Protein AF-G5RTG5-F1 (afdb_monomer_lite)

pLDDT: mean 88.38, std 5.99, range [72.62, 93.81]

Sequence (67 aa):
TLRRRLQRESQSYRQIVEEVRMSCALSQLQSTTLPIGEIALRCGYLSGSRFTARFRQHYGCLPSQVR

Foldseek 3Di:
DVVVVVVVVVVVVVVVLLVVLLVQLLVCLQVHPDPLCVSCVVSPHPDSVVVQVSNCVVVVDGSVVSD

Organism: NCBI:txid913084

Secondary structure (DSSP, 8-state):
-HHHHHHHHHHHHHHHHHHHHHHHHHHHHHH----HHHHHHHTT-S-HHHHHHHHHHHHSS-GGG--

Structure (mmCIF, N/CA/C/O backbone):
data_AF-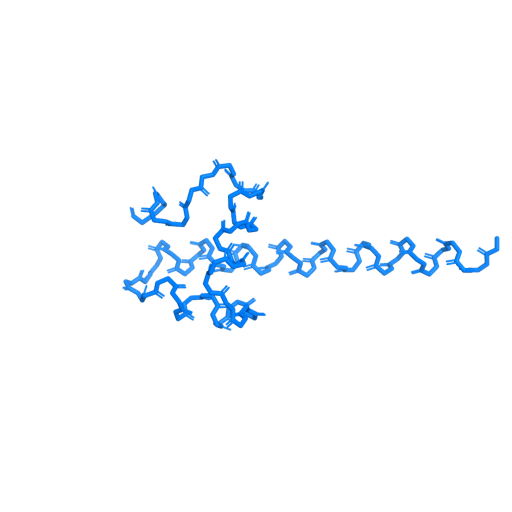G5RTG5-F1
#
_entry.id   AF-G5RTG5-F1
#
loop_
_atom_site.group_PDB
_atom_site.id
_atom_site.type_symbol
_atom_site.label_atom_id
_atom_site.label_alt_id
_atom_site.label_comp_id
_atom_site.label_asym_id
_atom_site.label_entity_id
_atom_site.label_seq_id
_atom_site.pdbx_PDB_ins_code
_atom_site.Cartn_x
_atom_site.Cartn_y
_atom_site.Cartn_z
_atom_site.occupancy
_atom_site.B_iso_or_equiv
_atom_site.auth_seq_id
_atom_site.auth_comp_id
_atom_site.auth_asym_id
_atom_site.auth_atom_id
_atom_site.pdbx_PDB_model_num
ATOM 1 N N . THR A 1 1 ? -21.364 5.452 25.892 1.00 73.81 1 THR A N 1
ATOM 2 C CA . THR A 1 1 ? -22.385 4.880 24.988 1.00 73.81 1 THR A CA 1
ATOM 3 C C . THR A 1 1 ? -21.743 3.872 24.049 1.00 73.81 1 THR A C 1
ATOM 5 O O . THR A 1 1 ? -20.609 4.085 23.623 1.00 73.81 1 THR A O 1
ATOM 8 N N . LEU A 1 2 ? -22.454 2.784 23.732 1.00 75.31 2 LEU A N 1
ATOM 9 C CA . LEU A 1 2 ? -22.011 1.690 22.849 1.00 75.31 2 LEU A CA 1
ATOM 10 C C . LEU A 1 2 ? -21.484 2.199 21.488 1.00 75.31 2 LEU A C 1
ATOM 12 O O . LEU A 1 2 ? -20.453 1.744 21.004 1.00 75.31 2 LEU A O 1
ATOM 16 N N . ARG A 1 3 ? -22.124 3.243 20.938 1.00 75.25 3 ARG A N 1
ATOM 17 C CA . ARG A 1 3 ? -21.781 3.869 19.648 1.00 75.25 3 ARG A CA 1
ATOM 18 C C . ARG A 1 3 ? -20.323 4.342 19.547 1.00 75.25 3 ARG A C 1
ATOM 20 O O . ARG A 1 3 ? -19.713 4.175 18.500 1.00 75.25 3 ARG A O 1
ATOM 27 N N . ARG A 1 4 ? -19.737 4.877 20.629 1.00 74.44 4 ARG A N 1
ATOM 28 C CA . ARG A 1 4 ? -18.321 5.306 20.635 1.00 74.44 4 ARG A CA 1
ATOM 29 C C . ARG A 1 4 ? -17.339 4.131 20.658 1.00 74.44 4 ARG A C 1
ATOM 31 O O . ARG A 1 4 ? -16.245 4.270 20.124 1.00 74.44 4 ARG A O 1
ATOM 38 N N . ARG A 1 5 ? -17.699 3.007 21.291 1.00 72.62 5 ARG A N 1
ATOM 39 C CA . ARG A 1 5 ? -16.843 1.807 21.336 1.00 72.62 5 ARG A CA 1
ATOM 40 C C . ARG A 1 5 ? -16.805 1.133 19.967 1.00 72.62 5 ARG A C 1
ATOM 42 O O . ARG A 1 5 ? -15.720 0.971 19.427 1.00 72.62 5 ARG A O 1
ATOM 49 N N . LEU A 1 6 ? -17.970 0.939 19.346 1.00 77.44 6 LEU A N 1
ATOM 50 C CA . LEU A 1 6 ? -18.074 0.404 17.983 1.00 77.44 6 LEU A CA 1
ATOM 51 C C . LEU A 1 6 ? -17.329 1.261 16.950 1.00 77.44 6 LEU A C 1
ATOM 53 O O . LEU A 1 6 ? -16.654 0.724 16.079 1.00 77.44 6 LEU A O 1
ATOM 57 N N . GLN A 1 7 ? -17.403 2.595 17.048 1.00 79.06 7 GLN A N 1
ATOM 58 C CA . GLN A 1 7 ? -16.635 3.486 16.165 1.00 79.06 7 GLN A CA 1
ATOM 59 C C . GLN A 1 7 ? -15.121 3.326 16.343 1.00 79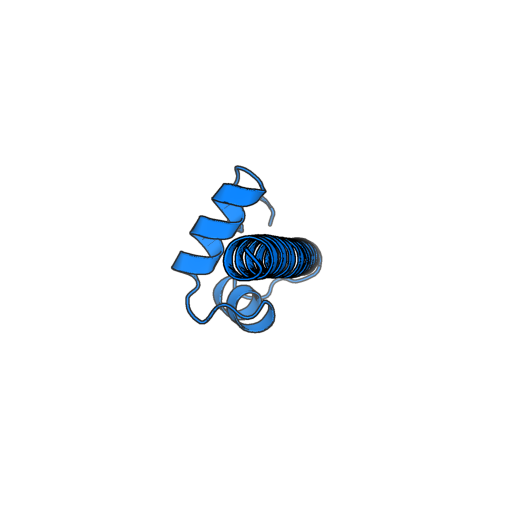.06 7 GLN A C 1
ATOM 61 O O . GLN A 1 7 ? -14.391 3.296 15.356 1.00 79.06 7 GLN A O 1
ATOM 66 N N . ARG A 1 8 ? -14.651 3.195 17.587 1.00 77.06 8 ARG A N 1
ATOM 67 C CA . ARG A 1 8 ? -13.229 3.007 17.898 1.00 77.06 8 ARG A CA 1
ATOM 68 C C . ARG A 1 8 ? -12.718 1.650 17.419 1.00 77.06 8 ARG A C 1
ATOM 70 O O . ARG A 1 8 ? -11.656 1.586 16.814 1.00 77.06 8 ARG A O 1
ATOM 77 N N . GLU A 1 9 ? -13.493 0.594 17.633 1.00 76.81 9 GLU A N 1
ATOM 78 C CA . GLU A 1 9 ? -13.201 -0.752 17.129 1.00 76.81 9 GLU A CA 1
ATOM 79 C C . GLU A 1 9 ? -13.204 -0.786 15.597 1.00 76.81 9 GLU A C 1
ATOM 81 O O . GLU A 1 9 ? -12.282 -1.323 14.994 1.00 76.81 9 GLU A O 1
ATOM 86 N N . SER A 1 10 ? -14.166 -0.121 14.948 1.00 76.56 10 SER A N 1
ATOM 87 C CA . SER A 1 10 ? -14.206 0.009 13.483 1.00 76.56 10 SER A CA 1
ATOM 88 C C . SER A 1 10 ? -12.981 0.744 12.936 1.00 76.56 10 SER A C 1
ATOM 90 O O . SER A 1 10 ? -12.462 0.393 11.876 1.00 76.56 10 SER A O 1
ATOM 92 N N . GLN A 1 11 ? -12.523 1.782 13.641 1.00 79.88 11 GLN A N 1
ATOM 93 C CA . GLN A 1 11 ? -11.321 2.524 13.276 1.00 79.88 11 GLN A CA 1
ATOM 94 C C . GLN A 1 11 ? -10.066 1.660 13.439 1.00 79.88 11 GLN A C 1
ATOM 96 O O . GLN A 1 11 ? -9.251 1.619 12.523 1.00 79.88 11 GLN A O 1
ATOM 101 N N . SER A 1 12 ? -9.960 0.918 14.541 1.00 86.38 12 SER A N 1
ATOM 102 C CA . SER A 1 12 ? -8.859 -0.018 14.785 1.00 86.38 12 SER A CA 1
ATOM 103 C C . SER A 1 12 ? -8.820 -1.134 13.740 1.00 86.38 12 SER A C 1
ATOM 105 O O . SER A 1 12 ? -7.769 -1.398 13.165 1.00 86.38 12 SER A O 1
ATOM 107 N N . TYR A 1 13 ? -9.971 -1.717 13.398 1.00 86.44 13 TYR A N 1
ATOM 108 C CA . TYR A 1 13 ? -10.055 -2.732 12.351 1.00 86.44 13 TYR A CA 1
ATOM 109 C C . TYR A 1 13 ? -9.602 -2.192 10.990 1.00 86.44 13 TYR A C 1
ATOM 111 O O . TYR A 1 13 ? -8.807 -2.827 10.300 1.00 86.44 13 TYR A O 1
ATOM 119 N N . ARG A 1 14 ? -10.057 -0.989 10.610 1.00 87.50 14 ARG A N 1
ATOM 120 C CA . ARG A 1 14 ? -9.615 -0.342 9.364 1.00 87.50 14 ARG A CA 1
ATOM 121 C C . ARG A 1 14 ? -8.108 -0.102 9.347 1.00 87.50 14 ARG A C 1
ATOM 123 O O . ARG A 1 14 ? -7.496 -0.347 8.317 1.00 87.50 14 ARG A O 1
ATOM 130 N N . GLN A 1 15 ? -7.528 0.335 10.463 1.00 88.69 15 GLN A N 1
ATOM 131 C CA . GLN A 1 15 ? -6.085 0.554 10.580 1.00 88.69 15 GLN A CA 1
ATOM 132 C C . GLN A 1 15 ? -5.297 -0.747 10.408 1.00 88.69 15 GLN A C 1
ATOM 134 O O . GLN A 1 15 ? -4.361 -0.773 9.618 1.00 88.69 15 GLN A O 1
ATOM 139 N N . ILE A 1 16 ? -5.721 -1.833 11.060 1.00 90.44 16 ILE A N 1
ATOM 140 C CA . ILE A 1 16 ? -5.072 -3.148 10.936 1.00 90.44 16 ILE A CA 1
ATOM 141 C C . ILE A 1 16 ? -5.146 -3.650 9.489 1.00 90.44 16 ILE A C 1
ATOM 143 O O . ILE A 1 16 ? -4.151 -4.097 8.925 1.00 90.44 16 ILE A O 1
ATOM 147 N N . VAL A 1 17 ? -6.314 -3.545 8.848 1.00 90.81 17 VAL A N 1
ATOM 148 C CA . VAL A 1 17 ? -6.471 -3.946 7.442 1.00 90.81 17 VAL A CA 1
ATOM 149 C C . VAL A 1 17 ? -5.594 -3.096 6.520 1.00 90.81 17 VAL A C 1
ATOM 151 O O . VAL A 1 17 ? -5.003 -3.629 5.581 1.00 90.81 17 VAL A O 1
ATOM 154 N N . GLU A 1 18 ? -5.505 -1.786 6.759 1.00 91.50 18 GLU A N 1
ATOM 155 C CA . GLU A 1 18 ? -4.619 -0.899 6.000 1.00 91.50 18 GLU A CA 1
ATOM 156 C C . GLU A 1 18 ? -3.147 -1.295 6.174 1.00 91.50 18 GLU A C 1
ATOM 158 O O . GLU A 1 18 ? -2.443 -1.424 5.175 1.00 91.50 18 GLU A O 1
ATOM 163 N N . GLU A 1 19 ? -2.699 -1.565 7.399 1.00 91.00 19 GLU A N 1
ATOM 164 C CA . GLU A 1 19 ? -1.329 -1.993 7.704 1.00 91.00 19 GLU A CA 1
ATOM 165 C C . GLU A 1 19 ? -0.964 -3.308 7.002 1.00 91.00 19 GLU A C 1
ATOM 167 O O . GLU A 1 19 ? 0.059 -3.388 6.317 1.00 91.00 19 GLU A O 1
ATOM 172 N N . VAL A 1 20 ? -1.840 -4.316 7.065 1.00 92.50 20 VAL A N 1
ATOM 173 C CA . VAL A 1 20 ? -1.631 -5.602 6.379 1.00 92.50 20 VAL A CA 1
ATOM 174 C C . VAL A 1 20 ? -1.551 -5.413 4.861 1.00 92.50 20 VAL A C 1
ATOM 176 O O . VAL A 1 20 ? -0.682 -5.993 4.205 1.00 92.50 20 VAL A O 1
ATOM 179 N N . ARG A 1 21 ? -2.418 -4.571 4.282 1.00 92.94 21 ARG A N 1
ATOM 180 C CA . ARG A 1 21 ? -2.381 -4.260 2.843 1.00 92.94 21 ARG A CA 1
ATOM 181 C C . ARG A 1 21 ? -1.083 -3.565 2.444 1.00 92.94 21 ARG A C 1
ATOM 183 O O . ARG A 1 21 ? -0.523 -3.908 1.406 1.00 92.94 21 ARG A O 1
ATOM 190 N N . MET A 1 22 ? -0.611 -2.608 3.243 1.00 92.88 22 MET A N 1
ATOM 191 C CA . MET A 1 22 ? 0.638 -1.885 2.987 1.00 92.88 22 MET A CA 1
ATOM 192 C C . MET A 1 22 ? 1.858 -2.806 3.095 1.00 92.88 22 MET A C 1
ATOM 194 O O . MET A 1 22 ? 2.701 -2.793 2.199 1.00 92.88 22 MET A O 1
ATOM 198 N N . SER A 1 23 ? 1.902 -3.670 4.112 1.00 92.81 23 SER A N 1
ATOM 199 C CA . SER A 1 23 ? 2.967 -4.667 4.285 1.00 92.81 23 SER A CA 1
ATOM 200 C C . SER A 1 23 ? 3.031 -5.6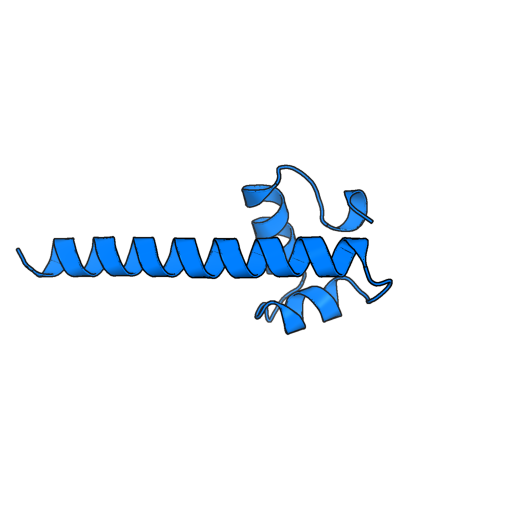50 3.108 1.00 92.81 23 SER A C 1
ATOM 202 O O . SER A 1 23 ? 4.101 -5.891 2.543 1.00 92.81 23 SER A O 1
ATOM 204 N N . CYS A 1 24 ? 1.875 -6.149 2.656 1.00 92.88 24 CYS A N 1
ATOM 205 C CA . CYS A 1 24 ? 1.795 -7.001 1.469 1.00 92.88 24 CYS A CA 1
ATOM 206 C C . CYS A 1 24 ? 2.279 -6.270 0.206 1.00 92.88 24 CYS A C 1
ATOM 208 O O . CYS A 1 24 ? 3.049 -6.830 -0.575 1.00 92.88 24 CYS A O 1
ATOM 210 N N . ALA A 1 25 ? 1.881 -5.008 0.029 1.00 93.06 25 ALA A N 1
ATOM 211 C CA . ALA A 1 25 ? 2.310 -4.202 -1.108 1.00 93.06 25 ALA A CA 1
ATOM 212 C C . ALA A 1 25 ? 3.827 -3.990 -1.131 1.00 93.06 25 ALA A C 1
ATOM 214 O O . ALA A 1 25 ? 4.442 -4.109 -2.187 1.00 93.06 25 ALA A O 1
ATOM 215 N N . LEU A 1 26 ? 4.434 -3.715 0.027 1.00 92.94 26 LEU A N 1
ATOM 216 C CA . LEU A 1 26 ? 5.881 -3.575 0.171 1.00 92.94 26 LEU A CA 1
ATOM 217 C C . LEU A 1 26 ? 6.608 -4.857 -0.254 1.00 92.94 26 LEU A C 1
ATOM 219 O O . LEU A 1 26 ? 7.527 -4.805 -1.069 1.00 92.94 26 LEU A O 1
ATOM 223 N N . SER A 1 27 ? 6.142 -6.009 0.235 1.00 92.94 27 SER A N 1
ATOM 224 C CA . SER A 1 27 ? 6.695 -7.311 -0.145 1.00 92.94 27 SER A CA 1
ATOM 225 C C . SER A 1 27 ? 6.582 -7.562 -1.653 1.00 92.94 27 SER A C 1
ATOM 227 O O . SER A 1 27 ? 7.549 -7.998 -2.277 1.00 92.94 27 SER A O 1
ATOM 229 N N . GLN A 1 28 ? 5.444 -7.234 -2.275 1.00 92.31 28 GLN A N 1
ATOM 230 C CA . GLN A 1 28 ? 5.260 -7.385 -3.723 1.00 92.31 28 GLN A CA 1
ATOM 231 C C . GLN A 1 28 ? 6.133 -6.429 -4.542 1.00 92.31 28 GLN A C 1
ATOM 233 O O . GLN A 1 28 ? 6.642 -6.830 -5.587 1.00 92.31 28 GLN A O 1
ATOM 238 N N . LEU A 1 29 ? 6.332 -5.191 -4.081 1.00 91.44 29 LEU A N 1
ATOM 239 C CA . LEU A 1 29 ? 7.208 -4.221 -4.747 1.00 91.44 29 LEU A CA 1
ATOM 240 C C . LEU A 1 29 ? 8.669 -4.682 -4.765 1.00 91.44 29 LEU A C 1
ATOM 242 O O . LEU A 1 29 ? 9.351 -4.441 -5.754 1.00 91.44 29 LEU A O 1
ATOM 246 N N . GLN A 1 30 ? 9.122 -5.352 -3.703 1.00 90.50 30 GLN A N 1
ATOM 247 C CA . GLN A 1 30 ? 10.498 -5.843 -3.576 1.00 90.50 30 GLN A CA 1
ATOM 248 C C . GLN A 1 30 ? 10.722 -7.204 -4.246 1.00 90.50 30 GLN A C 1
ATOM 250 O O . GLN A 1 30 ? 11.822 -7.493 -4.705 1.00 90.50 30 GLN A O 1
ATOM 255 N N . SER A 1 31 ? 9.697 -8.059 -4.287 1.00 91.19 31 SER A N 1
ATOM 256 C CA . SER A 1 31 ? 9.814 -9.427 -4.814 1.00 91.19 31 SER A CA 1
ATOM 257 C C . SER A 1 31 ? 9.389 -9.572 -6.274 1.00 91.19 31 SER A C 1
ATOM 259 O O . SER A 1 31 ? 9.678 -10.598 -6.889 1.00 91.19 31 SER A O 1
ATOM 261 N N . THR A 1 32 ? 8.694 -8.583 -6.847 1.00 90.81 32 THR A N 1
ATOM 262 C CA . THR A 1 32 ? 8.135 -8.683 -8.201 1.00 90.81 32 THR A CA 1
ATOM 263 C C . THR A 1 32 ? 8.411 -7.445 -9.046 1.00 90.81 32 THR A C 1
ATOM 265 O O . THR A 1 32 ? 8.517 -6.326 -8.553 1.00 90.81 32 THR A O 1
ATOM 268 N N . THR A 1 33 ? 8.432 -7.631 -10.364 1.00 88.44 33 THR A N 1
ATOM 269 C CA . THR A 1 33 ? 8.506 -6.545 -11.355 1.00 88.44 33 THR A CA 1
ATOM 270 C C . THR A 1 33 ? 7.126 -6.110 -11.860 1.00 88.44 33 THR A C 1
ATOM 272 O O . THR A 1 33 ? 7.028 -5.344 -12.823 1.00 88.44 33 THR A O 1
ATOM 275 N N . LEU A 1 34 ? 6.046 -6.570 -11.211 1.00 90.50 34 LEU A N 1
ATOM 276 C CA . LEU A 1 34 ? 4.670 -6.291 -11.623 1.00 90.50 34 LEU A CA 1
ATOM 277 C C . LEU A 1 34 ? 4.402 -4.781 -11.689 1.00 90.50 34 LEU A C 1
ATOM 279 O O . LEU A 1 34 ? 4.923 -4.028 -10.866 1.00 90.50 34 LEU A O 1
ATOM 283 N N . PRO A 1 35 ? 3.570 -4.293 -12.621 1.00 91.19 35 PRO A N 1
ATOM 284 C CA . PRO A 1 35 ? 3.183 -2.886 -12.647 1.00 91.19 35 PRO A CA 1
ATOM 285 C C . PRO A 1 35 ? 2.576 -2.436 -11.309 1.00 91.19 35 PRO A C 1
ATOM 287 O O . PRO A 1 35 ? 1.807 -3.168 -10.693 1.00 91.19 35 PRO A O 1
ATOM 290 N N . ILE A 1 36 ? 2.861 -1.203 -10.873 1.00 89.25 36 ILE A N 1
ATOM 291 C CA . ILE A 1 36 ? 2.339 -0.664 -9.598 1.00 89.25 36 ILE A CA 1
ATOM 292 C C . ILE A 1 36 ? 0.800 -0.715 -9.555 1.00 89.25 36 ILE A C 1
ATOM 294 O O . ILE A 1 36 ? 0.219 -0.954 -8.500 1.00 89.25 36 ILE A O 1
ATOM 298 N N . GLY A 1 37 ? 0.132 -0.538 -10.701 1.00 91.19 37 GLY A N 1
ATOM 299 C CA . GLY A 1 37 ? -1.324 -0.681 -10.806 1.00 91.19 37 GLY A CA 1
ATOM 300 C C . GLY A 1 37 ? -1.825 -2.098 -10.504 1.00 91.19 37 GLY A C 1
ATOM 301 O O . GLY A 1 37 ? -2.847 -2.248 -9.842 1.00 91.19 37 GLY A O 1
ATOM 302 N N . GLU A 1 38 ? -1.079 -3.124 -10.911 1.00 92.38 38 GLU A N 1
ATOM 303 C CA . GLU A 1 38 ? -1.401 -4.530 -10.638 1.00 92.38 38 GLU A CA 1
ATOM 304 C C . GLU A 1 38 ? -1.185 -4.867 -9.154 1.00 92.38 38 GLU A C 1
ATOM 306 O O . GLU A 1 38 ? -2.036 -5.493 -8.523 1.00 92.38 38 GLU A O 1
ATOM 311 N N . ILE A 1 39 ? -0.092 -4.375 -8.561 1.00 92.50 39 ILE A N 1
ATOM 312 C CA . ILE A 1 39 ? 0.167 -4.496 -7.115 1.00 92.50 39 ILE A CA 1
ATOM 313 C C . ILE A 1 39 ? -0.952 -3.808 -6.317 1.00 92.50 39 ILE A C 1
ATOM 315 O O . ILE A 1 39 ? -1.485 -4.376 -5.366 1.00 92.50 39 ILE A O 1
ATOM 319 N N . ALA A 1 40 ? -1.381 -2.614 -6.739 1.00 92.94 40 ALA A N 1
ATOM 320 C CA . ALA A 1 40 ? -2.487 -1.902 -6.105 1.00 92.94 40 ALA A CA 1
ATOM 321 C C . ALA A 1 40 ? -3.782 -2.734 -6.105 1.00 92.94 40 ALA A C 1
ATOM 323 O O . ALA A 1 40 ? -4.414 -2.870 -5.053 1.00 92.94 40 ALA A O 1
ATOM 324 N N . LEU A 1 41 ? -4.144 -3.336 -7.244 1.00 93.25 41 LEU A N 1
ATOM 325 C CA . LEU A 1 41 ? -5.322 -4.202 -7.360 1.00 93.25 41 LEU A CA 1
ATOM 326 C C . LEU A 1 41 ? -5.233 -5.412 -6.422 1.00 93.25 41 LEU A C 1
ATOM 328 O O . LEU A 1 41 ? -6.183 -5.684 -5.685 1.00 93.25 41 LEU A O 1
ATOM 332 N N . ARG A 1 42 ? -4.076 -6.083 -6.377 1.00 91.25 42 ARG A N 1
ATOM 333 C CA . ARG A 1 42 ? -3.826 -7.240 -5.495 1.00 91.25 42 ARG A CA 1
ATOM 334 C C . ARG A 1 42 ? -3.915 -6.888 -4.014 1.00 91.25 42 ARG A C 1
ATOM 336 O O . ARG A 1 42 ? -4.410 -7.685 -3.223 1.00 91.25 42 ARG A O 1
ATOM 343 N N . CYS A 1 43 ? -3.508 -5.679 -3.642 1.00 90.88 43 CYS A N 1
ATOM 344 C CA . CYS A 1 43 ? -3.629 -5.164 -2.278 1.00 90.88 43 CYS A CA 1
ATOM 345 C C . CYS A 1 43 ? -5.023 -4.578 -1.965 1.00 90.88 43 CYS A C 1
ATOM 347 O O . CYS A 1 43 ? -5.225 -4.001 -0.893 1.00 90.88 43 CYS A O 1
ATOM 349 N N . GLY A 1 44 ? -6.000 -4.712 -2.871 1.00 90.06 44 GLY A N 1
ATOM 350 C CA . GLY A 1 44 ? -7.389 -4.293 -2.663 1.00 90.06 44 GLY A CA 1
ATOM 351 C C . GLY A 1 44 ? -7.664 -2.813 -2.945 1.00 90.06 44 GLY A C 1
ATOM 352 O O . GLY A 1 44 ? -8.633 -2.258 -2.417 1.00 90.06 44 GLY A O 1
ATOM 353 N N . TYR A 1 45 ? -6.824 -2.157 -3.751 1.00 91.44 45 TYR A N 1
ATOM 354 C CA . TYR A 1 45 ? -7.020 -0.786 -4.219 1.00 91.44 45 TYR A CA 1
ATOM 355 C C . TYR A 1 45 ? -7.470 -0.766 -5.679 1.00 91.44 45 TYR A C 1
ATOM 357 O O . TYR A 1 45 ? -6.736 -1.144 -6.580 1.00 91.44 45 TYR A O 1
ATOM 365 N N . LEU A 1 46 ? -8.656 -0.205 -5.921 1.00 87.75 46 LEU A N 1
ATOM 366 C CA . LEU A 1 46 ? -9.218 -0.032 -7.270 1.00 87.75 46 LEU A CA 1
ATOM 367 C C . LEU A 1 46 ? -8.513 1.054 -8.100 1.00 87.75 46 LEU A C 1
ATOM 369 O O . LEU A 1 46 ? -8.772 1.200 -9.288 1.00 87.75 46 LEU A O 1
ATOM 373 N N . SER A 1 47 ? -7.660 1.868 -7.475 1.00 91.81 47 SER A N 1
ATOM 374 C CA . SER A 1 47 ? -6.967 2.977 -8.128 1.00 91.81 47 SER A CA 1
ATOM 375 C C . SER A 1 47 ? -5.521 3.041 -7.659 1.00 91.8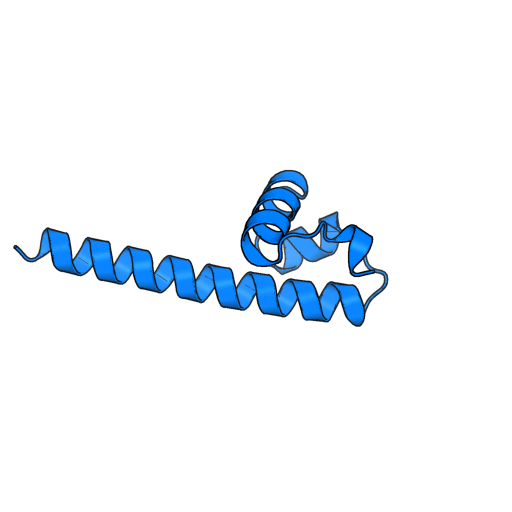1 47 SER A C 1
ATOM 377 O O . SER A 1 47 ? -5.259 3.202 -6.462 1.00 91.81 47 SER A O 1
ATOM 379 N N . GLY A 1 48 ? -4.594 2.997 -8.620 1.00 89.25 48 GLY A N 1
ATOM 380 C CA . GLY A 1 48 ? -3.162 3.159 -8.372 1.00 89.25 48 GLY A CA 1
ATOM 381 C C . GLY A 1 48 ? -2.829 4.484 -7.682 1.00 89.25 48 GLY A C 1
ATOM 382 O O . GLY A 1 48 ? -2.021 4.504 -6.764 1.00 89.25 48 GLY A O 1
ATOM 383 N N . SER A 1 49 ? -3.515 5.582 -8.017 1.00 90.69 49 SER A N 1
ATOM 384 C CA . SER A 1 49 ? -3.289 6.882 -7.365 1.00 90.69 49 SER A CA 1
ATOM 385 C C . SER A 1 49 ? -3.668 6.864 -5.882 1.00 90.69 49 SER A C 1
ATOM 387 O O . SER A 1 49 ? -2.944 7.414 -5.051 1.00 90.69 49 SER A O 1
ATOM 389 N N . ARG A 1 50 ? -4.776 6.194 -5.521 1.00 91.56 50 ARG A N 1
ATOM 390 C CA . ARG A 1 50 ? -5.178 6.026 -4.110 1.00 91.56 50 ARG A CA 1
ATOM 391 C C . ARG A 1 50 ? -4.187 5.153 -3.352 1.00 91.56 50 ARG A C 1
ATOM 393 O O . ARG A 1 50 ? -3.868 5.467 -2.208 1.00 91.56 50 ARG A O 1
ATOM 400 N N . PHE A 1 51 ? -3.710 4.086 -3.988 1.00 93.50 51 PHE A N 1
ATOM 401 C CA . PHE A 1 51 ? -2.662 3.237 -3.438 1.00 93.50 51 PHE A CA 1
ATOM 402 C C . PHE A 1 51 ? -1.384 4.041 -3.178 1.00 93.50 51 PHE A C 1
ATOM 404 O O . PHE A 1 51 ? -0.926 4.087 -2.044 1.00 93.50 51 PHE A O 1
ATOM 411 N N . THR A 1 52 ? -0.873 4.763 -4.177 1.00 92.75 52 THR A N 1
ATOM 412 C CA . THR A 1 52 ? 0.341 5.582 -4.058 1.00 92.75 52 THR A CA 1
ATOM 413 C C . THR A 1 52 ? 0.228 6.637 -2.960 1.00 92.75 52 THR A C 1
ATOM 415 O O . THR A 1 52 ? 1.161 6.808 -2.178 1.00 92.75 52 THR A O 1
ATOM 418 N N . ALA A 1 53 ? -0.916 7.320 -2.853 1.00 92.94 53 ALA A N 1
ATOM 419 C CA . ALA A 1 53 ? -1.145 8.296 -1.789 1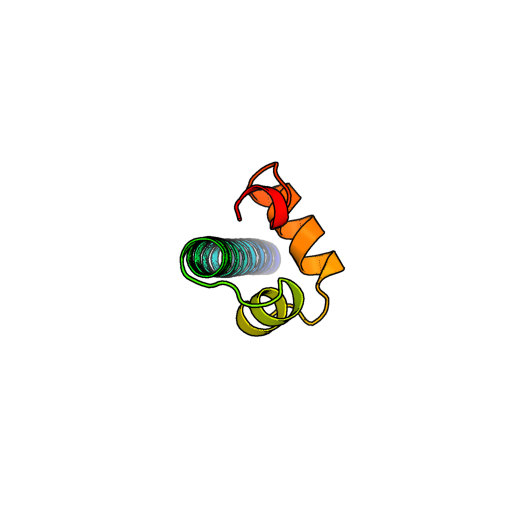.00 92.94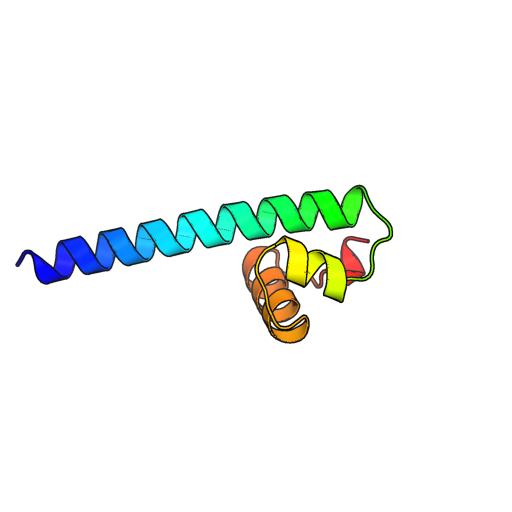 53 ALA A CA 1
ATOM 420 C C . ALA A 1 53 ? -1.105 7.650 -0.393 1.00 92.94 53 ALA A C 1
ATOM 422 O O . ALA A 1 53 ? -0.499 8.206 0.522 1.00 92.94 53 ALA A O 1
ATOM 423 N N . ARG A 1 54 ? -1.713 6.467 -0.230 1.00 92.81 54 ARG A N 1
ATOM 424 C CA . ARG A 1 54 ? -1.704 5.727 1.042 1.00 92.81 54 ARG A CA 1
ATOM 425 C C . ARG A 1 54 ? -0.343 5.133 1.369 1.00 92.81 54 ARG A C 1
ATOM 427 O O . ARG A 1 54 ? 0.092 5.255 2.507 1.00 92.81 54 ARG A O 1
ATOM 434 N N . PHE A 1 55 ? 0.347 4.586 0.378 1.00 93.50 55 PHE A N 1
ATOM 435 C CA . PHE A 1 55 ? 1.700 4.070 0.530 1.00 93.50 55 PHE A CA 1
ATOM 436 C C . PHE A 1 55 ? 2.651 5.180 0.984 1.00 93.50 55 PHE A C 1
ATOM 438 O O . PHE A 1 55 ? 3.363 5.014 1.968 1.00 93.50 55 PHE A O 1
ATOM 445 N N . ARG A 1 56 ? 2.572 6.363 0.360 1.00 93.81 56 ARG A N 1
ATOM 446 C CA . ARG A 1 56 ? 3.337 7.539 0.789 1.00 93.81 56 ARG A CA 1
ATOM 447 C C . ARG A 1 56 ? 2.955 8.015 2.186 1.00 93.81 56 ARG A C 1
ATOM 449 O O . ARG A 1 56 ? 3.830 8.416 2.940 1.00 93.81 56 ARG A O 1
ATOM 456 N N . GLN A 1 57 ? 1.675 7.983 2.546 1.00 92.38 57 GLN A N 1
ATOM 457 C CA . GLN A 1 57 ? 1.242 8.347 3.896 1.00 92.38 57 GLN A CA 1
ATOM 458 C C . GLN A 1 57 ? 1.782 7.375 4.958 1.00 92.38 57 GLN A C 1
ATOM 460 O O . GLN A 1 57 ? 2.069 7.803 6.071 1.00 92.38 57 GLN A O 1
ATOM 465 N N . HIS A 1 58 ? 1.904 6.089 4.623 1.00 91.25 58 HIS A N 1
ATOM 466 C CA . HIS A 1 58 ? 2.321 5.043 5.553 1.00 91.25 58 HIS A CA 1
ATOM 467 C C . HIS A 1 58 ? 3.852 4.910 5.656 1.00 91.25 58 HIS A C 1
ATOM 469 O O . HIS A 1 58 ? 4.377 4.800 6.757 1.00 91.25 58 HIS A O 1
ATOM 475 N N . TYR A 1 59 ? 4.569 4.973 4.527 1.00 90.94 59 TYR A N 1
ATOM 476 C CA . TYR A 1 59 ? 6.023 4.754 4.448 1.00 90.94 59 TYR A CA 1
ATOM 477 C C . TYR A 1 59 ? 6.847 6.021 4.175 1.00 90.94 59 TYR A C 1
ATOM 479 O O . TYR A 1 59 ? 8.072 5.974 4.181 1.00 90.94 59 TYR A O 1
ATOM 487 N N . GLY A 1 60 ? 6.211 7.160 3.894 1.00 92.88 60 GLY A N 1
ATOM 488 C CA . GLY A 1 60 ? 6.897 8.424 3.596 1.00 92.88 60 GLY A CA 1
ATOM 489 C C . GLY A 1 60 ? 7.495 8.526 2.186 1.00 92.88 60 GLY A C 1
ATOM 490 O O . GLY A 1 60 ? 7.873 9.620 1.770 1.00 92.88 60 GLY A O 1
ATOM 491 N N . CYS A 1 61 ? 7.528 7.434 1.419 1.00 91.56 61 CYS A N 1
ATOM 492 C CA . CYS A 1 61 ? 8.086 7.369 0.068 1.00 91.56 61 CYS A CA 1
ATOM 493 C C . CYS A 1 61 ? 7.058 6.880 -0.965 1.00 91.56 61 CYS A C 1
ATOM 495 O O . CYS A 1 61 ? 5.979 6.393 -0.632 1.00 91.56 61 CYS A O 1
ATOM 497 N N . LEU A 1 62 ? 7.366 7.049 -2.248 1.00 91.06 62 LEU A N 1
ATOM 498 C CA . LEU A 1 62 ? 6.539 6.546 -3.344 1.00 91.06 62 LEU A CA 1
ATOM 499 C C . LEU A 1 62 ? 6.826 5.052 -3.580 1.00 91.06 62 LEU A C 1
ATOM 501 O O . LEU A 1 62 ? 7.982 4.644 -3.487 1.00 91.06 62 LEU A O 1
ATOM 505 N N . PRO A 1 63 ? 5.831 4.246 -3.999 1.00 87.81 63 PRO A N 1
ATOM 506 C CA . PRO A 1 63 ? 6.046 2.846 -4.380 1.00 87.81 63 PRO A CA 1
ATOM 507 C C . PRO A 1 63 ? 7.163 2.654 -5.416 1.00 87.81 63 PRO A C 1
ATOM 509 O O . PRO A 1 63 ? 7.885 1.666 -5.379 1.00 87.81 63 PRO A O 1
ATOM 512 N N . SER A 1 64 ? 7.329 3.617 -6.328 1.00 87.94 64 SER A N 1
ATOM 513 C CA . SER A 1 64 ? 8.375 3.608 -7.355 1.00 87.94 64 SER A CA 1
ATOM 514 C C . SER A 1 64 ? 9.788 3.830 -6.814 1.00 87.94 64 SER A C 1
ATOM 516 O O . SER A 1 64 ? 10.733 3.539 -7.530 1.00 87.94 64 SER A O 1
ATOM 518 N N . GLN A 1 65 ? 9.943 4.376 -5.603 1.00 87.75 65 GLN A N 1
ATOM 519 C CA . GLN A 1 65 ? 11.248 4.585 -4.959 1.00 87.75 65 GLN A CA 1
ATOM 520 C C . GLN A 1 65 ? 11.728 3.352 -4.186 1.00 87.75 65 GLN A C 1
ATOM 522 O O . GLN A 1 65 ? 12.892 3.288 -3.817 1.00 87.75 65 GLN A O 1
ATOM 527 N N . VAL A 1 66 ? 10.819 2.420 -3.887 1.00 83.94 66 VAL A N 1
ATOM 528 C CA . VAL A 1 66 ? 11.124 1.164 -3.181 1.00 83.94 66 VAL A CA 1
ATOM 529 C C . VAL A 1 66 ? 11.426 0.024 -4.160 1.00 83.94 66 VAL A C 1
ATOM 531 O O . VAL A 1 66 ? 11.884 -1.038 -3.747 1.00 83.94 66 VAL A O 1
ATOM 534 N N . ARG A 1 67 ? 11.146 0.251 -5.446 1.00 78.19 67 ARG A N 1
ATOM 535 C CA . ARG A 1 67 ? 11.536 -0.630 -6.541 1.00 78.19 67 ARG A CA 1
ATOM 536 C C . ARG A 1 67 ? 13.017 -0.480 -6.860 1.00 78.19 67 ARG A C 1
ATOM 538 O O . ARG A 1 67 ? 13.493 0.675 -6.841 1.00 78.19 67 ARG A O 1
#

Radius of gyration: 13.87 Å; chains: 1; bounding box: 34×18×38 Å

InterPro domains:
  IPR009057 Homedomain-like superfamily [SSF46689] (20-67)
  IPR018060 AraC-like, DNA binding HTH domain [PF12833] (1-67)
  IPR018060 AraC-like, DNA binding HTH domain [PS01124] (1-67)
  IPR018060 AraC-like, DNA binding HTH domain [SM00342] (1-67)
  IPR018062 HTH domain AraC-type, conserved site [PS00041] (21-63)
  IPR020449 Transcription regulator HTH, AraC- type, HTH domain [PR00032] (36-51)
  IPR020449 Transcription regulator HTH, AraC- type, HTH domain [PR00032] (51-67)